Protein AF-A0A7S1WEM5-F1 (afdb_monomer_lite)

Sequence (149 aa):
EVRFDRKALPAPKCYGVLAQRLWMWPPHSGSYTFRDDVLRQCGLPDRGMCRKMFVWFKKGAGHNEFVNLGWVNRTLEEFARSVGLEFRMMELTEAEVGGMTACQQMGLFTDLALYVGVHGAAGVHHAWLPRGAAYVEIAPDGYVEIAPD

Secondary structure (DSSP, 8-state):
------S-PPPP-PEEEE-----S----HHHHHHHHHHHHHTT-----S-SEEEEEEETT-SSS--TTHHHHHHHHHHHHHHTTPEEEEEEE-HHHHHTS-HHHHHHHHTTEEEEEEETTS-SGGGGGSPTT-EEEEEEEGGG------

Organism: Alexandrium catenella (NCBI:txid2925)

Foldseek 3Di:
DDDDDPPDDPDPQAWDFDQDQPPPDDDDPVLVVVLVVLCVVLVHDQQFQAQAEEEEDAPPPVPQDDPCVVVVQVVVCVVSVVVRHDYYYDHHHPVRVVPDDSSRLLVRQRNHQEYEYEPVPPCVSVSSHGPNRGYTYIYRPVPPPDDDD

pLDDT: mean 71.27, std 18.9, range [24.62, 94.31]

Radius of gyration: 17.36 Å; chains: 1; bounding box: 36×39×63 Å

Structure (mmCIF, N/CA/C/O backbone):
data_AF-A0A7S1WEM5-F1
#
_entry.id   AF-A0A7S1WEM5-F1
#
loop_
_atom_site.group_PDB
_atom_site.id
_atom_site.type_symbol
_atom_site.label_atom_id
_atom_site.label_alt_id
_atom_site.label_comp_id
_atom_site.label_asym_id
_atom_site.label_entity_id
_atom_site.label_seq_id
_atom_site.pdbx_PDB_ins_code
_atom_site.Cartn_x
_atom_site.Cartn_y
_atom_site.Cartn_z
_atom_site.occupancy
_atom_site.B_iso_or_equiv
_atom_site.auth_seq_id
_atom_site.auth_comp_id
_atom_site.auth_asym_id
_atom_site.auth_atom_id
_atom_site.pdbx_PDB_model_num
ATOM 1 N N . GLU A 1 1 ? 5.705 -3.139 -43.710 1.00 32.53 1 GLU A N 1
ATOM 2 C CA . GLU A 1 1 ? 6.416 -4.173 -42.932 1.00 32.53 1 GLU A CA 1
ATOM 3 C C . GLU A 1 1 ? 7.455 -3.466 -42.068 1.00 32.53 1 GLU A C 1
ATOM 5 O O . GLU A 1 1 ? 8.405 -2.911 -42.603 1.00 32.53 1 GLU A O 1
ATOM 10 N N . VAL A 1 2 ? 7.203 -3.328 -40.764 1.00 24.62 2 VAL A N 1
ATOM 11 C CA . VAL A 1 2 ? 8.108 -2.604 -39.856 1.00 24.62 2 VAL A CA 1
ATOM 12 C C . VAL A 1 2 ? 9.026 -3.634 -39.204 1.00 24.62 2 VAL A C 1
ATOM 14 O O . VAL A 1 2 ? 8.580 -4.430 -38.381 1.00 24.62 2 VAL A O 1
ATOM 17 N N . ARG A 1 3 ? 10.299 -3.655 -39.614 1.00 26.41 3 ARG A N 1
ATOM 18 C CA . ARG A 1 3 ? 11.343 -4.476 -38.988 1.00 26.41 3 ARG A CA 1
ATOM 19 C C . ARG A 1 3 ? 11.903 -3.733 -37.781 1.00 26.41 3 ARG A C 1
ATOM 21 O O . ARG A 1 3 ? 12.540 -2.697 -37.938 1.00 26.41 3 ARG A O 1
ATOM 28 N N . PHE A 1 4 ? 11.677 -4.281 -36.593 1.00 30.28 4 PHE A N 1
ATOM 29 C CA . PHE A 1 4 ? 12.351 -3.840 -35.377 1.00 30.28 4 PHE A CA 1
ATOM 30 C C . PHE A 1 4 ? 13.748 -4.469 -35.312 1.00 30.28 4 PHE A C 1
ATOM 32 O O . PHE A 1 4 ? 13.896 -5.690 -35.399 1.00 30.28 4 PHE A O 1
ATOM 39 N N . ASP A 1 5 ? 14.764 -3.615 -35.189 1.00 32.47 5 ASP A N 1
ATOM 40 C CA . ASP A 1 5 ? 16.164 -3.987 -34.993 1.00 32.47 5 ASP A CA 1
ATOM 41 C C . ASP A 1 5 ? 16.323 -4.705 -33.638 1.00 32.47 5 ASP A C 1
ATOM 43 O O . ASP A 1 5 ? 16.057 -4.138 -32.576 1.00 32.47 5 ASP A O 1
ATOM 47 N N . ARG A 1 6 ? 16.715 -5.987 -33.674 1.00 35.53 6 ARG A N 1
ATOM 48 C CA . ARG A 1 6 ? 16.919 -6.866 -32.508 1.00 35.53 6 ARG A CA 1
ATOM 49 C C . ARG A 1 6 ? 18.236 -6.546 -31.787 1.00 35.53 6 ARG A C 1
ATOM 51 O O . ARG A 1 6 ? 19.041 -7.440 -31.523 1.00 35.53 6 ARG A O 1
ATOM 58 N N . LYS A 1 7 ? 18.461 -5.292 -31.394 1.00 38.66 7 LYS A N 1
ATOM 59 C CA . LYS A 1 7 ? 19.422 -5.008 -30.319 1.00 38.66 7 LYS A CA 1
ATOM 60 C C . LYS A 1 7 ? 18.792 -5.441 -29.002 1.00 38.66 7 LYS A C 1
ATOM 62 O O . LYS A 1 7 ? 18.038 -4.679 -28.416 1.00 38.66 7 LYS A O 1
ATOM 67 N N . ALA A 1 8 ? 19.053 -6.699 -28.636 1.00 44.88 8 ALA A N 1
ATOM 68 C CA . ALA A 1 8 ? 18.829 -7.351 -27.343 1.00 44.88 8 ALA A CA 1
ATOM 69 C C . ALA A 1 8 ? 18.022 -6.519 -26.331 1.00 44.88 8 ALA A C 1
ATOM 71 O O . ALA A 1 8 ? 18.562 -6.016 -25.347 1.00 44.88 8 ALA A O 1
ATOM 72 N N . LEU A 1 9 ? 16.714 -6.386 -26.565 1.00 42.41 9 LEU A N 1
ATOM 73 C CA . LEU A 1 9 ? 15.818 -6.033 -25.477 1.00 42.41 9 LEU A CA 1
ATOM 74 C C . LEU A 1 9 ? 15.876 -7.218 -24.505 1.00 42.41 9 LEU A C 1
ATOM 76 O O . LEU A 1 9 ? 15.735 -8.357 -24.967 1.00 42.41 9 LEU A O 1
ATOM 80 N N . PRO A 1 10 ? 16.143 -7.003 -23.203 1.00 46.22 10 PRO A N 1
ATOM 81 C CA . PRO A 1 10 ? 16.072 -8.087 -22.235 1.00 46.22 10 PRO A CA 1
ATOM 82 C C . PRO A 1 10 ? 14.710 -8.764 -22.392 1.00 46.22 10 PRO A C 1
ATOM 84 O O . PRO A 1 10 ? 13.696 -8.078 -22.551 1.00 46.22 10 PRO A O 1
ATOM 87 N N . ALA A 1 11 ? 14.705 -10.100 -22.434 1.00 47.94 11 ALA A N 1
ATOM 88 C CA . ALA A 1 11 ? 13.480 -10.874 -22.595 1.00 47.94 11 ALA A CA 1
ATOM 89 C C . ALA A 1 11 ? 12.410 -10.344 -21.623 1.00 47.94 11 ALA A C 1
ATOM 91 O O . ALA A 1 11 ? 12.755 -10.038 -20.474 1.00 47.94 11 ALA A O 1
ATOM 92 N N . PRO A 1 12 ? 11.146 -10.183 -22.061 1.00 48.19 12 PRO A N 1
ATOM 93 C CA . PRO A 1 12 ? 10.099 -9.675 -21.188 1.00 48.19 12 PRO A CA 1
ATOM 94 C C . PRO A 1 12 ? 10.046 -10.552 -19.936 1.00 48.19 12 PRO A C 1
ATOM 96 O O . PRO A 1 12 ? 9.838 -11.760 -20.028 1.00 48.19 12 PRO A O 1
ATOM 99 N N . LYS A 1 13 ? 10.294 -9.952 -18.767 1.00 49.03 13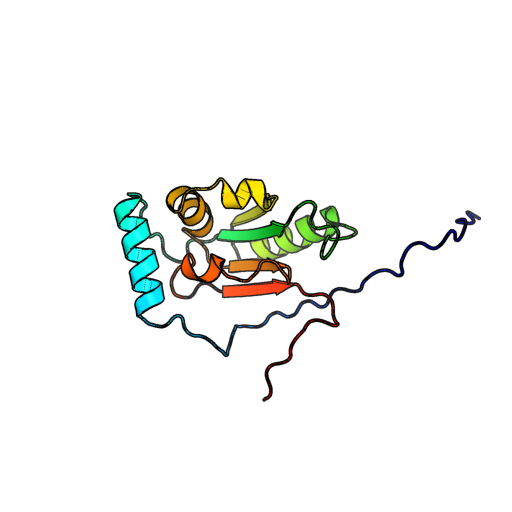 LYS A N 1
ATOM 100 C CA . LYS A 1 13 ? 10.094 -10.638 -17.492 1.00 49.03 13 LYS A CA 1
ATOM 101 C C . LYS A 1 13 ? 8.591 -10.834 -17.327 1.00 49.03 13 LYS A C 1
ATOM 103 O O . LYS A 1 13 ? 7.863 -9.859 -17.147 1.00 49.03 13 LYS A O 1
ATOM 108 N N . CYS A 1 14 ? 8.134 -12.074 -17.450 1.00 46.81 14 CYS A N 1
ATOM 109 C CA . CYS A 1 14 ? 6.780 -12.441 -17.067 1.00 46.81 14 CYS A CA 1
ATOM 110 C C . CYS A 1 14 ? 6.662 -12.321 -15.543 1.00 46.81 14 CYS A C 1
ATOM 112 O O . CYS A 1 14 ? 7.549 -12.752 -14.800 1.00 46.81 14 CYS A O 1
ATOM 114 N N . TYR A 1 15 ? 5.597 -11.663 -15.098 1.00 49.31 15 TYR A N 1
ATOM 115 C CA . TYR A 1 15 ? 5.258 -11.553 -13.688 1.00 49.31 15 TYR A CA 1
ATOM 116 C C . TYR A 1 15 ? 4.102 -12.501 -13.403 1.00 49.31 15 TYR A C 1
ATOM 118 O O . TYR A 1 15 ? 3.075 -12.439 -14.083 1.00 49.31 15 TYR A O 1
ATOM 126 N N . GLY A 1 16 ? 4.277 -13.341 -12.391 1.00 50.16 16 GLY A N 1
ATOM 127 C CA . GLY A 1 16 ? 3.204 -14.133 -11.823 1.00 50.16 16 GLY A CA 1
ATOM 128 C C . GLY A 1 16 ? 2.419 -13.271 -10.853 1.00 50.16 16 GLY A C 1
ATOM 129 O O . GLY A 1 16 ? 2.984 -12.526 -10.053 1.00 50.16 16 GLY A O 1
ATOM 130 N N . VAL A 1 17 ? 1.095 -13.348 -10.898 1.00 46.97 17 VAL A N 1
ATOM 131 C CA . VAL A 1 17 ? 0.291 -12.780 -9.815 1.00 46.97 17 VAL A CA 1
ATOM 132 C C . VAL A 1 17 ? 0.031 -13.897 -8.829 1.00 46.97 17 VAL A C 1
ATOM 134 O O . VAL A 1 17 ? -0.806 -14.767 -9.063 1.00 46.97 17 VAL A O 1
ATOM 137 N N . LEU A 1 18 ? 0.756 -13.867 -7.721 1.00 45.50 18 LEU A N 1
ATOM 138 C CA . LEU A 1 18 ? 0.497 -14.750 -6.608 1.00 45.50 18 LEU A CA 1
ATOM 139 C C . LEU A 1 18 ? -0.380 -14.016 -5.597 1.00 45.50 18 LEU A C 1
ATOM 141 O O . LEU A 1 18 ? 0.088 -13.286 -4.730 1.00 45.50 18 LEU A O 1
ATOM 145 N N . ALA A 1 19 ? -1.686 -14.243 -5.680 1.00 46.19 19 ALA A N 1
ATOM 146 C CA . ALA A 1 19 ? -2.586 -13.867 -4.600 1.00 46.19 19 ALA A CA 1
ATOM 147 C C . ALA A 1 19 ? -2.421 -14.856 -3.438 1.00 46.19 19 ALA A C 1
ATOM 149 O O . ALA A 1 19 ? -3.259 -15.726 -3.209 1.00 46.19 19 ALA A O 1
ATOM 150 N N . GLN A 1 20 ? -1.319 -14.747 -2.702 1.00 42.66 20 GLN A N 1
ATOM 151 C CA . GLN A 1 20 ? -1.198 -15.421 -1.422 1.00 42.66 20 GLN A CA 1
ATOM 152 C C . GLN A 1 20 ? -2.016 -14.634 -0.403 1.00 42.66 20 GLN A C 1
ATOM 154 O O . GLN A 1 20 ? -1.645 -13.541 0.012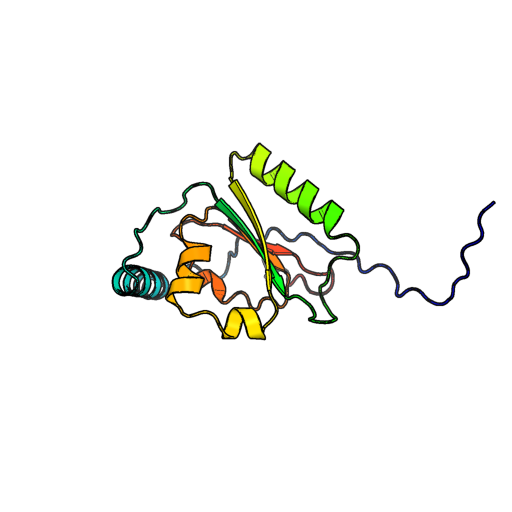 1.00 42.66 20 GLN A O 1
ATOM 159 N N . ARG A 1 21 ? -3.110 -15.230 0.082 1.00 41.12 21 ARG A N 1
ATOM 160 C CA . ARG A 1 21 ? -3.456 -15.010 1.486 1.00 41.12 21 ARG A CA 1
ATOM 161 C C . ARG A 1 21 ? -2.218 -15.499 2.234 1.00 41.12 21 ARG A C 1
ATOM 163 O O . ARG A 1 21 ? -1.865 -16.660 2.068 1.00 41.12 21 ARG A O 1
ATOM 170 N N . LEU A 1 22 ? -1.502 -14.652 2.964 1.00 42.16 22 LEU A N 1
ATOM 171 C CA . LEU A 1 22 ? -0.402 -15.154 3.788 1.00 42.16 22 LEU A CA 1
ATOM 172 C C . LEU A 1 22 ? -0.985 -16.129 4.815 1.00 42.16 22 LEU A C 1
ATOM 174 O O . LEU A 1 22 ? -1.634 -15.726 5.777 1.00 42.16 22 LEU A O 1
ATOM 178 N 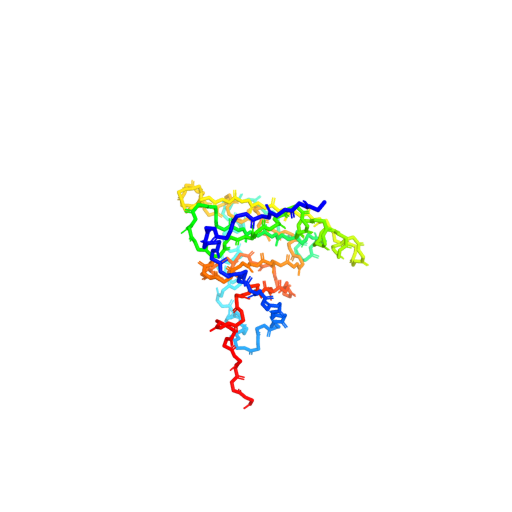N . TRP A 1 23 ? -0.825 -17.426 4.550 1.00 35.34 23 TRP A N 1
ATOM 179 C CA . TRP A 1 23 ? -1.223 -18.509 5.451 1.00 35.34 23 TRP A CA 1
ATOM 180 C C . TRP A 1 23 ? -0.188 -18.711 6.564 1.00 35.34 23 TRP A C 1
ATOM 182 O O . TRP A 1 23 ? -0.532 -19.188 7.640 1.00 35.34 23 TRP A O 1
ATOM 192 N N . MET A 1 24 ? 1.050 -18.253 6.360 1.00 38.69 24 MET A N 1
ATOM 193 C CA . MET A 1 24 ? 2.097 -18.221 7.378 1.00 38.69 24 MET A CA 1
ATOM 194 C C . MET A 1 24 ? 2.286 -16.805 7.906 1.00 38.69 24 MET A C 1
ATOM 196 O O . MET A 1 24 ? 3.271 -16.167 7.580 1.00 38.69 24 MET A O 1
ATOM 200 N N . TRP A 1 25 ? 1.309 -16.287 8.640 1.00 41.66 25 TRP A N 1
ATOM 201 C CA . TRP A 1 25 ? 1.508 -15.352 9.756 1.00 41.66 25 TRP A CA 1
ATOM 202 C C . TRP A 1 25 ? 0.171 -14.674 10.051 1.00 41.66 25 TRP A C 1
ATOM 204 O O . TRP A 1 25 ? -0.201 -13.717 9.369 1.00 41.66 25 TRP A O 1
ATOM 214 N N . PRO A 1 26 ? -0.561 -15.069 11.105 1.00 44.56 26 PRO A N 1
ATOM 215 C CA . PRO A 1 26 ? -1.295 -14.044 11.813 1.00 44.56 26 PRO A CA 1
ATOM 216 C C . PRO A 1 26 ? -0.238 -13.102 12.415 1.00 44.56 26 PRO A C 1
ATOM 218 O O . PRO A 1 26 ? 0.697 -13.601 13.046 1.00 44.56 26 PRO A O 1
ATOM 221 N N . PRO A 1 27 ? -0.337 -11.769 12.281 1.00 52.50 27 PRO A N 1
ATOM 222 C CA . PRO A 1 27 ? 0.309 -10.891 13.250 1.00 52.50 27 PRO A CA 1
ATOM 223 C C . PRO A 1 27 ? 0.056 -11.467 14.645 1.00 52.50 27 PRO A C 1
ATOM 225 O O . PRO A 1 27 ? -1.097 -11.696 15.032 1.00 52.50 27 PRO A O 1
ATOM 228 N N . HIS A 1 28 ? 1.126 -11.765 15.387 1.00 56.91 28 HIS A N 1
ATOM 229 C CA . HIS A 1 28 ? 0.979 -12.069 16.803 1.00 56.91 28 HIS A CA 1
ATOM 230 C C . HIS A 1 28 ? 0.184 -10.922 17.437 1.00 56.91 28 HIS A C 1
ATOM 232 O O . HIS A 1 28 ? 0.228 -9.790 16.950 1.00 56.91 28 HIS A O 1
ATOM 238 N N . SER A 1 29 ? -0.559 -11.184 18.512 1.00 59.59 29 SER A N 1
ATOM 239 C CA . SER A 1 29 ? -1.352 -10.149 19.194 1.00 59.59 29 SER A CA 1
ATOM 240 C C . SER A 1 29 ? -0.569 -8.841 19.411 1.00 59.59 29 SER A C 1
ATOM 242 O O . SER A 1 29 ? -1.136 -7.765 19.237 1.00 59.59 29 SER A O 1
ATOM 244 N N . GLY A 1 30 ? 0.743 -8.939 19.664 1.00 64.06 30 GLY A N 1
ATOM 245 C CA . GLY A 1 30 ? 1.658 -7.803 19.804 1.00 64.06 30 GLY A CA 1
ATOM 246 C C . GLY A 1 30 ? 1.820 -6.899 18.571 1.00 64.06 30 GLY A C 1
ATOM 247 O O . GLY A 1 30 ? 2.055 -5.707 18.739 1.00 64.06 30 GLY A O 1
ATOM 248 N N . SER A 1 31 ? 1.648 -7.392 17.341 1.00 66.81 31 SER A N 1
ATOM 249 C CA . SER A 1 31 ? 1.719 -6.547 16.135 1.00 66.81 31 SER A CA 1
ATOM 250 C C . SER A 1 31 ? 0.522 -5.597 16.034 1.00 66.81 31 SER A C 1
ATOM 252 O O . SER A 1 31 ? 0.672 -4.459 15.597 1.00 66.81 31 SER A O 1
ATOM 254 N N . TYR A 1 32 ? -0.658 -6.030 16.489 1.00 73.88 32 TYR A N 1
ATOM 255 C CA . TYR A 1 32 ? -1.818 -5.140 16.580 1.00 73.88 32 TYR A CA 1
ATOM 256 C C . TYR A 1 32 ? -1.670 -4.138 17.724 1.00 73.88 32 TYR A C 1
ATOM 258 O O . TYR A 1 32 ? -2.012 -2.977 17.546 1.00 73.88 32 TYR A O 1
ATOM 266 N N . THR A 1 33 ? -1.071 -4.545 18.848 1.00 81.88 33 THR A N 1
ATOM 267 C CA . THR A 1 33 ? -0.729 -3.613 19.934 1.00 81.88 33 THR A CA 1
ATOM 268 C C . THR A 1 33 ? 0.194 -2.496 19.445 1.00 81.88 33 THR A C 1
ATOM 270 O O . THR A 1 33 ? -0.068 -1.331 19.722 1.00 81.88 33 THR A O 1
ATOM 273 N N . PHE A 1 34 ? 1.217 -2.827 18.649 1.00 84.06 34 PHE A N 1
ATOM 274 C CA . PHE A 1 34 ? 2.093 -1.827 18.035 1.00 84.06 34 PHE A CA 1
ATOM 275 C C . PHE A 1 34 ? 1.320 -0.833 17.157 1.00 84.06 34 PHE A C 1
ATOM 277 O O . PHE A 1 34 ? 1.495 0.378 17.295 1.00 84.06 34 PHE A O 1
ATOM 284 N N . ARG A 1 35 ? 0.436 -1.327 16.280 1.00 86.00 35 ARG A N 1
ATOM 285 C CA . ARG A 1 35 ? -0.404 -0.469 15.434 1.00 86.00 35 ARG A CA 1
ATOM 286 C C . ARG A 1 35 ? -1.266 0.477 16.269 1.00 86.00 35 ARG A C 1
ATOM 288 O O . ARG A 1 35 ? -1.291 1.675 15.991 1.00 86.00 35 ARG A O 1
ATOM 295 N N . ASP A 1 36 ? -1.956 -0.056 17.272 1.00 87.75 36 ASP A N 1
ATOM 296 C CA . ASP A 1 36 ? -2.873 0.705 18.122 1.00 87.75 36 ASP A CA 1
ATOM 297 C C . ASP A 1 36 ? -2.125 1.794 18.907 1.00 87.75 36 ASP A C 1
ATOM 299 O O . ASP A 1 36 ? -2.590 2.934 19.007 1.00 87.75 36 ASP A O 1
ATOM 303 N N . ASP A 1 37 ? -0.921 1.481 19.393 1.00 89.94 37 ASP A N 1
ATOM 304 C CA . ASP A 1 37 ? -0.051 2.453 20.050 1.00 89.94 37 ASP A CA 1
ATOM 305 C C . ASP A 1 37 ? 0.384 3.576 19.110 1.00 89.94 37 ASP A C 1
ATOM 307 O O . ASP A 1 37 ? 0.342 4.745 19.501 1.00 89.94 37 ASP A O 1
ATOM 311 N N . VAL A 1 38 ? 0.759 3.255 17.870 1.00 89.38 38 VAL A N 1
ATOM 312 C CA . VAL A 1 38 ? 1.150 4.273 16.888 1.00 89.38 38 VAL A CA 1
ATOM 313 C C . VAL A 1 38 ? -0.049 5.131 16.485 1.00 89.38 38 VAL A C 1
ATOM 315 O O . VAL A 1 38 ? 0.078 6.352 16.465 1.00 89.38 38 VAL A O 1
ATOM 318 N N . LEU A 1 39 ? -1.232 4.553 16.246 1.00 90.75 39 LEU A N 1
ATOM 319 C CA . LEU A 1 39 ? -2.451 5.331 15.979 1.00 90.75 39 LEU A CA 1
ATOM 320 C C . LEU A 1 39 ? -2.738 6.336 17.097 1.00 90.75 39 LEU A C 1
ATOM 322 O O . LEU A 1 39 ? -2.962 7.518 16.825 1.00 90.75 39 LEU A O 1
ATOM 326 N N . ARG A 1 40 ? -2.663 5.881 18.352 1.00 92.62 40 ARG A N 1
ATOM 327 C CA . ARG A 1 40 ? -2.864 6.721 19.536 1.00 92.62 40 ARG A CA 1
ATOM 328 C C . ARG A 1 40 ? -1.825 7.835 19.629 1.00 92.62 40 ARG A C 1
ATOM 330 O O . ARG A 1 40 ? -2.198 8.983 19.852 1.00 92.62 40 ARG A O 1
ATOM 337 N N . GLN A 1 41 ? -0.543 7.519 19.446 1.00 94.31 41 GLN A N 1
ATOM 338 C CA . GLN A 1 41 ? 0.540 8.512 19.479 1.00 94.31 41 GLN A CA 1
ATOM 339 C C . GLN A 1 41 ? 0.416 9.545 18.353 1.00 94.31 41 GLN A C 1
ATOM 341 O O . GLN A 1 41 ? 0.719 10.717 18.558 1.00 94.31 41 GLN A O 1
ATOM 346 N N . CYS A 1 42 ? -0.063 9.126 17.184 1.00 93.00 42 CYS A N 1
ATOM 347 C CA . CYS A 1 42 ? -0.240 9.987 16.021 1.00 93.00 42 CYS A CA 1
ATOM 348 C C . CYS A 1 42 ? -1.576 10.748 16.007 1.00 93.00 42 CYS A C 1
ATOM 350 O O . CYS A 1 42 ? -1.803 11.540 15.094 1.00 93.00 42 CYS A O 1
ATOM 352 N N . GLY A 1 43 ? -2.476 10.504 16.970 1.00 93.75 43 GLY A N 1
ATOM 353 C CA . GLY A 1 43 ? -3.818 11.096 16.987 1.00 93.75 43 GLY A CA 1
ATOM 354 C C . GLY A 1 43 ? -4.682 10.689 15.787 1.00 93.75 43 GLY A C 1
ATOM 355 O O . GLY A 1 43 ? -5.567 11.440 15.377 1.00 93.75 43 GLY A O 1
ATOM 356 N N . LEU A 1 44 ? -4.407 9.525 15.192 1.00 90.06 44 LEU A N 1
ATOM 357 C CA . LEU A 1 44 ? -5.118 9.018 14.023 1.00 90.06 44 LEU A CA 1
ATOM 358 C C . LEU A 1 44 ? -6.267 8.099 14.465 1.00 90.06 44 LEU A C 1
ATOM 360 O O . LEU A 1 44 ? -6.059 7.233 15.317 1.00 90.06 44 LEU A O 1
ATOM 364 N N . PRO A 1 45 ? -7.476 8.241 13.895 1.00 87.69 45 PRO A N 1
ATOM 365 C CA . PRO A 1 45 ? -8.580 7.348 14.218 1.00 87.69 45 PRO A CA 1
ATOM 366 C C . PRO A 1 45 ? -8.336 5.956 13.629 1.00 87.69 45 PRO A C 1
ATOM 368 O O . PRO A 1 45 ? -7.902 5.835 12.480 1.00 87.69 45 PRO A O 1
ATOM 371 N N . ASP A 1 46 ? -8.695 4.908 14.371 1.00 86.12 46 ASP A N 1
ATOM 372 C CA . ASP A 1 46 ? -8.827 3.586 13.767 1.00 86.12 46 ASP A CA 1
ATOM 373 C C . ASP A 1 46 ? -10.138 3.512 12.985 1.00 86.12 46 ASP A C 1
ATOM 375 O O . ASP A 1 46 ? -11.230 3.540 13.554 1.00 86.12 46 ASP A O 1
ATOM 379 N N . ARG A 1 47 ? -10.028 3.442 11.660 1.00 83.94 47 ARG A N 1
ATOM 380 C CA . ARG A 1 47 ? -11.177 3.313 10.759 1.00 83.94 47 ARG A CA 1
ATOM 381 C C . ARG A 1 47 ? -11.462 1.858 10.387 1.00 83.94 47 ARG A C 1
ATOM 383 O O . ARG A 1 47 ? -12.426 1.600 9.672 1.00 83.94 47 ARG A O 1
ATOM 390 N N . GLY A 1 48 ? -10.654 0.903 10.854 1.00 82.62 48 GLY A N 1
ATOM 391 C CA . GLY A 1 48 ? -10.730 -0.488 10.417 1.00 82.62 48 GLY A CA 1
ATOM 392 C C . GLY A 1 48 ? -10.495 -0.639 8.908 1.00 82.62 48 GLY A C 1
ATOM 393 O O . GLY A 1 48 ? -9.864 0.202 8.272 1.00 82.62 48 GLY A O 1
ATOM 394 N N . MET A 1 49 ? -11.025 -1.712 8.315 1.00 83.38 49 MET A N 1
ATOM 395 C CA . MET A 1 49 ? -10.978 -1.937 6.864 1.00 83.38 49 MET A CA 1
ATOM 396 C C . MET A 1 49 ? -11.985 -1.042 6.128 1.00 83.38 49 MET A C 1
ATOM 398 O O . MET A 1 49 ? -13.064 -1.481 5.725 1.00 83.38 49 MET A O 1
ATOM 402 N N . CYS 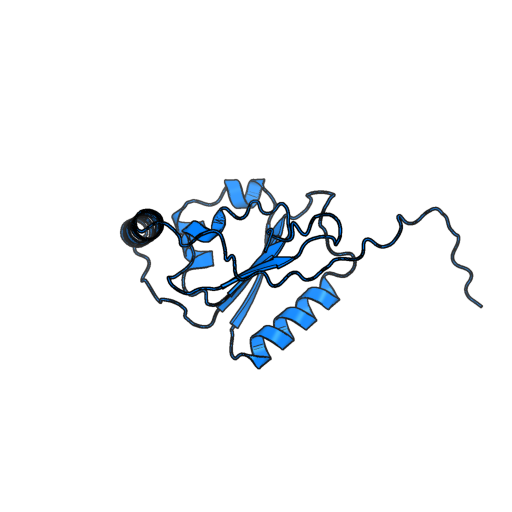A 1 50 ? -11.657 0.232 5.959 1.00 68.19 50 CYS A N 1
ATOM 403 C CA . CYS A 1 50 ? -12.531 1.203 5.311 1.00 68.19 50 CYS A CA 1
ATOM 404 C C . CYS A 1 50 ? -12.159 1.414 3.836 1.00 68.19 50 CYS A C 1
ATOM 406 O O . CYS A 1 50 ? -11.591 2.421 3.437 1.00 68.19 50 CYS A O 1
ATOM 408 N N . ARG A 1 51 ? -12.593 0.469 2.995 1.00 81.12 51 ARG A N 1
ATOM 409 C CA . ARG A 1 51 ? -12.749 0.620 1.536 1.00 81.12 51 ARG A CA 1
ATOM 410 C C . ARG A 1 51 ? -11.493 0.910 0.716 1.00 81.12 51 ARG A C 1
ATOM 412 O O . ARG A 1 51 ? -11.637 1.036 -0.487 1.00 81.12 51 ARG A O 1
ATOM 419 N N . LYS A 1 52 ? -10.285 1.009 1.264 1.00 91.62 52 LYS A N 1
ATOM 420 C CA . LYS A 1 52 ? -9.122 1.385 0.449 1.00 91.62 52 LYS A CA 1
ATOM 421 C C . LYS A 1 52 ? -8.329 0.171 -0.036 1.00 91.62 52 LYS A C 1
ATOM 423 O O . LYS A 1 52 ? -7.986 -0.716 0.748 1.00 91.62 52 LYS A O 1
ATOM 428 N N . MET A 1 53 ? -8.020 0.161 -1.329 1.00 91.00 53 MET A N 1
ATOM 429 C CA . MET A 1 53 ? -6.960 -0.633 -1.935 1.00 91.00 53 MET A CA 1
ATOM 430 C C . MET A 1 53 ? -5.748 0.273 -2.140 1.00 91.00 53 MET A C 1
ATOM 432 O O . MET A 1 53 ? -5.823 1.249 -2.888 1.00 91.00 53 MET A O 1
ATOM 436 N N . PHE A 1 54 ? -4.636 -0.048 -1.487 1.00 88.62 54 PHE A N 1
ATOM 437 C CA . PHE A 1 54 ? -3.383 0.674 -1.662 1.00 88.62 54 PHE A CA 1
ATOM 438 C C . PHE A 1 54 ? -2.345 -0.202 -2.324 1.00 88.62 54 PHE A C 1
ATOM 440 O O . PHE A 1 54 ? -2.154 -1.357 -1.952 1.00 88.62 54 PHE A O 1
ATOM 447 N N . VAL A 1 55 ? -1.669 0.379 -3.298 1.00 84.94 55 VAL A N 1
ATOM 448 C CA . VAL A 1 55 ? -0.641 -0.279 -4.075 1.00 84.94 55 VAL A CA 1
ATOM 449 C C . VAL A 1 55 ? 0.634 0.531 -3.955 1.00 84.94 55 VAL A C 1
ATOM 451 O O . VAL A 1 55 ? 0.636 1.731 -4.238 1.00 84.94 55 VAL A O 1
ATOM 454 N N . TRP A 1 56 ? 1.711 -0.125 -3.533 1.00 82.12 56 TRP A N 1
ATOM 455 C CA . TRP A 1 56 ? 3.015 0.511 -3.411 1.00 82.12 56 TRP A CA 1
ATOM 456 C C . TRP A 1 56 ? 4.062 -0.179 -4.278 1.00 82.12 56 TRP A C 1
ATOM 458 O O . TRP A 1 56 ? 4.201 -1.403 -4.251 1.00 82.12 56 TRP A O 1
ATOM 468 N N . PHE A 1 57 ? 4.840 0.641 -4.984 1.00 76.94 57 PHE A N 1
ATOM 469 C CA . PHE A 1 57 ? 5.994 0.209 -5.759 1.00 76.94 57 PHE A CA 1
ATOM 470 C C . PHE A 1 57 ? 7.242 0.977 -5.348 1.00 76.94 57 PHE A C 1
ATOM 472 O O . PHE A 1 57 ? 7.215 2.204 -5.190 1.00 76.94 57 PHE A O 1
ATOM 479 N N . LYS A 1 58 ? 8.355 0.250 -5.235 1.00 71.81 58 LYS A N 1
ATOM 480 C CA . LYS A 1 58 ? 9.672 0.845 -5.033 1.00 71.81 58 LYS A CA 1
ATOM 481 C C . LYS A 1 58 ? 10.150 1.462 -6.349 1.00 71.81 58 LYS A C 1
ATOM 483 O O . LYS A 1 58 ? 10.515 0.753 -7.285 1.00 71.81 58 LYS A O 1
ATOM 488 N N . LYS A 1 59 ? 10.151 2.790 -6.419 1.00 72.50 59 LYS A N 1
ATOM 489 C CA . LYS A 1 59 ? 10.609 3.551 -7.585 1.00 72.50 59 LYS A CA 1
ATOM 490 C C . LYS A 1 59 ? 12.132 3.512 -7.694 1.00 72.50 59 LYS A C 1
ATOM 492 O O . LYS A 1 59 ? 12.825 3.726 -6.700 1.00 72.50 59 LYS A O 1
ATOM 497 N N . GLY A 1 60 ? 12.648 3.307 -8.907 1.00 65.88 60 GLY A N 1
ATOM 498 C CA . GLY A 1 60 ? 14.081 3.405 -9.196 1.00 65.88 60 GLY A CA 1
ATOM 499 C C . GLY A 1 60 ? 14.916 2.291 -8.569 1.00 65.88 60 GLY A C 1
ATOM 500 O O . GLY A 1 60 ? 16.112 2.469 -8.353 1.00 65.88 60 GLY A O 1
ATOM 501 N N . ALA A 1 61 ? 14.302 1.148 -8.255 1.00 63.69 61 ALA A N 1
ATOM 502 C CA . ALA A 1 61 ? 15.021 -0.015 -7.751 1.00 63.69 61 ALA A CA 1
ATOM 503 C C . ALA A 1 61 ? 15.908 -0.656 -8.835 1.00 63.69 61 ALA A C 1
ATOM 505 O O . ALA A 1 61 ? 16.833 -1.396 -8.507 1.00 63.69 61 ALA A O 1
ATOM 506 N N . GLY A 1 62 ? 15.632 -0.417 -10.126 1.00 60.75 62 GLY A N 1
ATOM 507 C CA . GLY A 1 62 ? 16.335 -1.071 -11.240 1.00 60.75 62 GLY A CA 1
ATOM 508 C C . GLY A 1 62 ? 16.025 -2.571 -11.376 1.00 60.75 62 GLY A C 1
ATOM 509 O O . GLY A 1 62 ? 16.541 -3.246 -12.264 1.00 60.75 62 GLY A O 1
ATOM 510 N N . HIS A 1 63 ? 15.169 -3.099 -10.503 1.00 60.16 63 HIS A N 1
ATOM 511 C CA . HIS A 1 63 ? 14.599 -4.440 -10.513 1.00 60.16 63 HIS A CA 1
ATOM 512 C C . HIS A 1 63 ? 13.149 -4.351 -10.016 1.00 60.16 63 HIS A C 1
ATOM 514 O O . HIS A 1 63 ? 12.806 -3.436 -9.276 1.00 60.16 63 HIS A O 1
ATOM 520 N N . ASN A 1 64 ? 12.298 -5.289 -10.440 1.00 62.34 64 ASN A N 1
ATOM 521 C CA . ASN A 1 64 ? 10.880 -5.369 -10.055 1.00 62.34 64 ASN A CA 1
ATOM 522 C C . ASN A 1 64 ? 10.029 -4.147 -10.465 1.00 62.34 64 ASN A C 1
ATOM 524 O O . ASN A 1 64 ? 9.019 -3.836 -9.842 1.00 62.34 64 ASN A O 1
ATOM 528 N N . GLU A 1 65 ? 10.422 -3.473 -11.548 1.00 67.00 65 GLU A N 1
ATOM 529 C CA . GLU A 1 65 ? 9.630 -2.427 -12.197 1.00 67.00 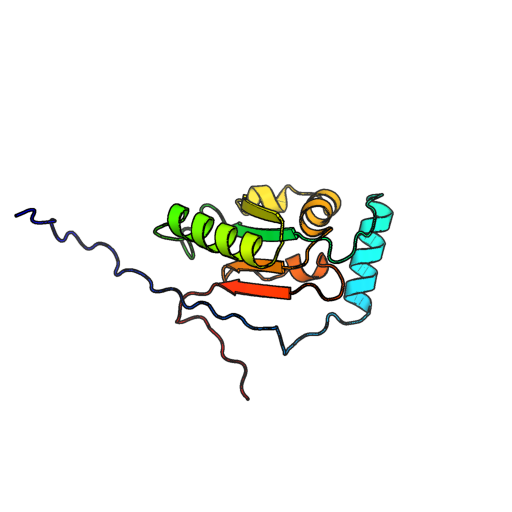65 GLU A CA 1
ATOM 530 C C . GLU A 1 65 ? 8.703 -3.038 -13.257 1.00 67.00 65 GLU A C 1
ATOM 532 O O . GLU A 1 65 ? 9.066 -3.984 -13.971 1.00 67.00 65 GLU A O 1
ATOM 537 N N . PHE A 1 66 ? 7.496 -2.490 -13.397 1.00 71.00 66 PHE A N 1
ATOM 538 C CA . PHE A 1 66 ? 6.589 -2.925 -14.452 1.00 71.00 66 PHE A CA 1
ATOM 539 C C . PHE A 1 66 ? 6.948 -2.305 -15.792 1.00 71.00 66 PHE A C 1
ATOM 541 O O . PHE A 1 66 ? 7.006 -1.087 -15.938 1.00 71.00 66 PHE A O 1
ATOM 548 N N . VAL A 1 67 ? 7.055 -3.159 -16.811 1.00 69.12 67 VAL A N 1
ATOM 549 C CA . VAL A 1 67 ? 7.270 -2.740 -18.205 1.00 69.12 67 VAL A CA 1
ATOM 550 C C . VAL A 1 67 ? 6.138 -1.830 -18.697 1.00 69.12 67 VAL A C 1
ATOM 552 O O . VAL A 1 67 ? 6.368 -0.924 -19.492 1.00 69.12 67 VAL A O 1
ATOM 555 N N . ASN A 1 68 ? 4.908 -2.055 -18.221 1.00 76.62 68 ASN A N 1
ATOM 556 C CA . ASN A 1 68 ? 3.740 -1.254 -18.577 1.00 76.62 68 ASN A CA 1
ATOM 557 C C . ASN A 1 68 ? 2.926 -0.877 -17.334 1.00 76.62 68 ASN A C 1
ATOM 559 O O . ASN A 1 68 ? 1.846 -1.417 -17.083 1.00 76.62 68 ASN A O 1
ATOM 563 N N . LEU A 1 69 ? 3.449 0.077 -16.563 1.00 78.06 69 LEU A N 1
ATOM 564 C CA . LEU A 1 69 ? 2.780 0.590 -15.369 1.00 78.06 69 LEU A CA 1
ATOM 565 C C . LEU A 1 69 ? 1.378 1.148 -15.669 1.00 78.06 69 LEU A C 1
ATOM 567 O O . LEU A 1 69 ? 0.461 0.966 -14.876 1.00 78.06 69 LEU A O 1
ATOM 571 N N . GLY A 1 70 ? 1.179 1.770 -16.836 1.00 82.38 70 GLY A N 1
ATOM 572 C CA . GLY A 1 70 ? -0.127 2.301 -17.231 1.00 82.38 70 GLY A CA 1
ATOM 573 C C . GLY A 1 70 ? -1.199 1.217 -17.379 1.00 82.38 70 GLY A C 1
ATOM 574 O O . GLY A 1 70 ? -2.346 1.438 -16.998 1.00 82.38 70 GLY A O 1
ATOM 575 N N . TRP A 1 71 ? -0.841 0.044 -17.912 1.00 83.25 71 TRP A N 1
ATOM 576 C CA . TRP A 1 71 ? -1.742 -1.111 -17.952 1.00 83.25 71 TRP A CA 1
ATOM 577 C C . TRP A 1 71 ? -2.021 -1.648 -16.547 1.00 83.25 71 TRP A C 1
ATOM 579 O O . TRP A 1 71 ? -3.186 -1.816 -16.204 1.00 83.25 71 TRP A O 1
ATOM 589 N N . VAL A 1 72 ? -0.986 -1.829 -15.717 1.00 81.88 72 VAL A N 1
ATOM 590 C CA . VAL A 1 72 ? -1.153 -2.316 -14.335 1.00 81.88 72 VAL A CA 1
ATOM 591 C C . VAL A 1 72 ? -2.074 -1.400 -13.532 1.00 81.88 72 VAL A C 1
ATOM 593 O O . VAL A 1 72 ? -3.018 -1.878 -12.911 1.00 81.88 72 VAL A O 1
ATOM 596 N N . ASN A 1 73 ? -1.846 -0.086 -13.593 1.00 86.12 73 ASN A N 1
ATOM 597 C CA . ASN A 1 73 ? -2.664 0.903 -12.900 1.00 86.12 73 ASN A CA 1
ATOM 598 C C . ASN A 1 73 ? -4.143 0.788 -13.290 1.00 86.12 73 ASN A C 1
ATOM 600 O O . ASN A 1 73 ? -4.994 0.717 -12.412 1.00 86.12 73 ASN A O 1
ATOM 604 N N . ARG A 1 74 ? -4.449 0.708 -14.594 1.00 88.88 74 ARG A N 1
ATOM 605 C CA . ARG A 1 74 ? -5.835 0.553 -15.068 1.00 88.88 74 ARG A CA 1
ATOM 606 C C . ARG A 1 74 ? -6.464 -0.753 -14.592 1.00 88.88 74 ARG A C 1
ATOM 608 O O . ARG A 1 74 ? -7.572 -0.723 -14.074 1.00 88.88 74 ARG A O 1
ATOM 615 N N . THR A 1 75 ? -5.753 -1.873 -14.712 1.00 88.75 75 THR A N 1
ATOM 616 C CA . THR A 1 75 ? -6.258 -3.188 -14.292 1.00 88.75 75 THR A CA 1
ATOM 617 C C . THR A 1 75 ? -6.557 -3.227 -12.791 1.00 88.75 75 THR A C 1
ATOM 619 O O . THR A 1 75 ? -7.603 -3.728 -12.380 1.00 88.75 75 THR A O 1
ATOM 622 N N . LEU A 1 76 ? -5.666 -2.683 -11.955 1.00 88.19 76 LEU A N 1
ATOM 623 C CA . LEU A 1 76 ? -5.866 -2.652 -10.504 1.00 88.19 76 LEU A CA 1
ATOM 624 C C . LEU A 1 76 ? -6.962 -1.662 -10.094 1.00 88.19 76 LEU A C 1
ATOM 626 O O . LEU A 1 76 ? -7.725 -1.957 -9.178 1.00 88.19 76 LEU A O 1
ATOM 630 N N . GLU A 1 77 ? -7.085 -0.526 -10.782 1.00 93.06 77 GLU A N 1
ATOM 631 C CA . GLU A 1 77 ? -8.175 0.424 -10.557 1.00 93.06 77 GLU A CA 1
ATOM 632 C C . GLU A 1 77 ? -9.541 -0.177 -10.930 1.00 93.06 77 GLU A C 1
ATOM 634 O O . GLU A 1 77 ? -10.504 -0.052 -10.170 1.00 93.06 77 GLU A O 1
ATOM 639 N N . GLU A 1 78 ? -9.634 -0.864 -12.072 1.00 92.31 78 GLU A N 1
ATOM 640 C CA . GLU A 1 78 ? -10.841 -1.581 -12.500 1.00 92.31 78 GLU A CA 1
ATOM 641 C C . GLU A 1 78 ? -11.224 -2.673 -11.500 1.00 92.31 78 GLU A C 1
ATOM 643 O O . GLU A 1 78 ? -12.389 -2.769 -11.100 1.00 92.31 78 GLU A O 1
ATOM 648 N N . PHE A 1 79 ? -10.241 -3.447 -11.033 1.00 90.31 79 PHE A N 1
ATOM 649 C CA . PHE A 1 79 ? -10.448 -4.436 -9.985 1.00 90.31 79 PHE A CA 1
ATOM 650 C C . PHE A 1 79 ? -10.957 -3.788 -8.692 1.00 90.31 79 PHE A C 1
ATOM 652 O O . PHE A 1 79 ? -12.009 -4.194 -8.198 1.00 90.31 79 PHE A O 1
ATOM 659 N N . ALA A 1 80 ? -10.280 -2.755 -8.175 1.00 91.94 80 ALA A N 1
ATOM 660 C CA . ALA A 1 80 ? -10.692 -2.044 -6.965 1.00 91.94 80 ALA A CA 1
ATOM 661 C C . ALA A 1 80 ? -12.143 -1.560 -7.072 1.00 91.94 80 ALA A C 1
ATOM 663 O O . ALA A 1 80 ? -12.954 -1.798 -6.177 1.00 91.94 80 ALA A O 1
ATOM 664 N N . ARG A 1 81 ? -12.503 -0.966 -8.215 1.00 93.44 81 ARG A N 1
ATOM 665 C CA . ARG A 1 81 ? -13.866 -0.508 -8.494 1.00 93.44 81 ARG A CA 1
ATOM 666 C C . ARG A 1 81 ? -14.873 -1.658 -8.485 1.00 93.44 81 ARG A C 1
ATOM 668 O O . ARG A 1 81 ? -15.959 -1.488 -7.936 1.00 93.44 81 ARG A O 1
ATOM 675 N N . SER A 1 82 ? -14.519 -2.819 -9.041 1.00 94.06 82 SER A N 1
ATOM 676 C CA . SER A 1 82 ? -15.397 -4.000 -9.085 1.00 94.06 82 SER A CA 1
ATOM 677 C C . SER A 1 82 ? -15.754 -4.548 -7.699 1.00 94.06 82 SER A C 1
ATOM 679 O O . SER A 1 82 ? -16.837 -5.101 -7.520 1.00 94.06 82 SER A O 1
ATOM 681 N N . VAL A 1 83 ? -14.881 -4.340 -6.707 1.00 89.25 83 VAL A N 1
ATOM 682 C CA . VAL A 1 83 ? -15.094 -4.752 -5.310 1.00 89.25 83 VAL A CA 1
ATOM 683 C C . VAL A 1 83 ? -15.460 -3.583 -4.385 1.00 89.25 83 VAL A C 1
ATOM 685 O O . VAL A 1 83 ? -15.491 -3.739 -3.166 1.00 89.25 83 VAL A O 1
ATOM 688 N N . GLY A 1 84 ? -15.764 -2.408 -4.947 1.00 92.00 84 GLY A N 1
ATOM 689 C CA . GLY A 1 84 ? -16.203 -1.235 -4.187 1.00 92.00 84 GLY A CA 1
ATOM 690 C C . GLY A 1 84 ? -15.112 -0.586 -3.330 1.00 92.00 84 GLY A C 1
ATOM 691 O O . GLY A 1 84 ? -15.428 0.034 -2.311 1.00 92.00 84 GLY A O 1
ATOM 692 N N . LEU A 1 85 ? -13.844 -0.730 -3.726 1.00 91.88 85 LEU A N 1
ATOM 693 C CA . LEU A 1 85 ? -12.696 -0.135 -3.054 1.00 91.88 85 LEU A CA 1
ATOM 694 C C . LEU A 1 85 ? -12.220 1.155 -3.747 1.00 91.88 85 LEU A C 1
ATOM 696 O O . LEU A 1 85 ? -12.157 1.247 -4.972 1.00 91.88 85 LEU A O 1
ATOM 700 N N . GLU A 1 86 ? -11.837 2.151 -2.951 1.00 93.62 86 GLU A N 1
ATOM 701 C CA . GLU A 1 86 ? -11.050 3.304 -3.376 1.00 93.62 86 GLU A CA 1
ATOM 702 C C . GLU A 1 86 ? -9.638 2.846 -3.743 1.00 93.62 86 GLU A C 1
ATOM 704 O O . GLU A 1 86 ? -8.942 2.240 -2.930 1.00 93.62 86 GLU A O 1
ATOM 709 N N . PHE A 1 87 ? -9.198 3.167 -4.956 1.00 92.19 87 PHE A N 1
ATOM 710 C CA . PHE A 1 87 ? -7.874 2.811 -5.442 1.00 92.19 87 PHE A CA 1
ATOM 711 C C . PHE A 1 87 ? -6.858 3.928 -5.187 1.00 92.19 87 PHE A C 1
ATOM 713 O O . PHE A 1 87 ? -7.075 5.085 -5.559 1.00 92.19 87 PHE A O 1
ATOM 720 N N . ARG A 1 88 ? -5.718 3.574 -4.590 1.00 90.75 88 ARG A N 1
ATOM 721 C CA . ARG A 1 88 ? -4.558 4.454 -4.428 1.00 90.75 88 ARG A CA 1
ATOM 722 C C . ARG A 1 88 ? -3.291 3.721 -4.834 1.00 90.75 88 ARG A C 1
ATOM 724 O O . ARG A 1 88 ? -2.980 2.672 -4.283 1.00 90.75 88 ARG A O 1
ATOM 731 N N . MET A 1 89 ? -2.532 4.316 -5.744 1.00 87.25 89 MET A N 1
ATOM 732 C CA . MET A 1 89 ? -1.219 3.827 -6.147 1.00 87.25 89 MET A CA 1
ATOM 733 C C . MET A 1 89 ? -0.165 4.874 -5.813 1.00 87.25 89 MET A C 1
ATOM 735 O O . MET A 1 89 ? -0.358 6.055 -6.103 1.00 87.25 89 MET A O 1
ATOM 739 N N . MET A 1 90 ? 0.937 4.448 -5.201 1.00 84.50 90 MET A N 1
ATOM 740 C CA . MET A 1 90 ? 2.089 5.303 -4.939 1.00 84.50 90 MET A CA 1
ATOM 741 C C . MET A 1 90 ? 3.378 4.626 -5.385 1.00 84.50 90 MET A C 1
ATOM 743 O O . MET A 1 90 ? 3.652 3.472 -5.057 1.00 84.50 90 MET A O 1
ATOM 747 N N . GLU A 1 91 ? 4.195 5.396 -6.090 1.00 81.00 91 GLU A N 1
ATOM 748 C CA . GLU A 1 91 ? 5.565 5.043 -6.431 1.00 81.00 91 GLU A CA 1
ATOM 749 C C . GLU A 1 91 ? 6.491 5.862 -5.540 1.00 81.00 91 GLU A C 1
ATOM 751 O O . GLU A 1 91 ? 6.543 7.085 -5.667 1.00 81.00 91 GLU A O 1
ATOM 756 N N . LEU A 1 92 ? 7.195 5.197 -4.626 1.00 76.81 92 LEU A N 1
ATOM 757 C CA . LEU A 1 92 ? 8.123 5.855 -3.706 1.00 76.81 92 LEU A CA 1
ATOM 758 C C . LEU A 1 92 ? 9.493 5.201 -3.809 1.00 76.81 92 LEU A C 1
ATOM 760 O O . LEU A 1 92 ? 9.609 3.980 -3.883 1.00 76.81 92 LEU A O 1
ATOM 764 N N . THR A 1 93 ? 10.536 6.012 -3.791 1.00 77.38 93 THR A N 1
ATOM 765 C CA . THR A 1 93 ? 11.917 5.577 -3.585 1.00 77.38 93 THR A CA 1
ATOM 766 C C . THR A 1 93 ? 12.128 5.149 -2.130 1.00 77.38 93 THR A C 1
ATOM 768 O O . THR A 1 93 ? 11.378 5.534 -1.233 1.00 77.38 93 THR A O 1
ATOM 771 N N . GLU A 1 94 ? 13.194 4.393 -1.858 1.00 73.44 94 GLU A N 1
ATOM 772 C CA . GLU A 1 94 ? 13.588 4.076 -0.475 1.00 73.44 94 GLU A CA 1
ATOM 773 C C . GLU A 1 94 ? 13.864 5.323 0.362 1.00 73.44 94 GLU A C 1
ATOM 775 O O . GLU A 1 94 ? 13.542 5.341 1.545 1.00 73.44 94 GLU A O 1
ATOM 780 N N . ALA A 1 95 ? 14.423 6.372 -0.244 1.00 76.94 95 ALA A N 1
ATOM 781 C CA . ALA A 1 95 ? 14.670 7.635 0.440 1.00 76.94 95 ALA A CA 1
ATOM 782 C C . ALA A 1 95 ? 13.359 8.334 0.830 1.00 76.94 95 ALA A C 1
ATOM 784 O O . ALA A 1 95 ? 13.256 8.870 1.929 1.00 76.94 95 ALA A O 1
ATOM 785 N N . GLU A 1 96 ? 12.343 8.295 -0.037 1.00 81.50 96 GLU A N 1
ATOM 786 C CA . GLU A 1 96 ? 11.024 8.860 0.266 1.00 81.50 96 GLU A CA 1
ATOM 787 C C . GLU A 1 96 ? 10.325 8.081 1.380 1.00 81.50 96 GLU A C 1
ATOM 789 O O . GLU A 1 96 ? 9.804 8.701 2.302 1.00 81.50 96 GLU A O 1
ATOM 794 N N . VAL A 1 97 ? 10.365 6.743 1.353 1.00 76.62 97 VAL A N 1
ATOM 795 C CA . VAL A 1 97 ? 9.812 5.916 2.441 1.00 76.62 97 VAL A CA 1
ATOM 796 C C . VAL A 1 97 ? 10.600 6.114 3.739 1.00 76.62 97 VAL A C 1
ATOM 798 O O . VAL A 1 97 ? 10.003 6.306 4.796 1.00 76.62 97 VAL A O 1
ATOM 801 N N . GLY A 1 98 ? 11.933 6.128 3.672 1.00 74.06 98 GLY A N 1
ATOM 802 C CA . GLY A 1 98 ? 12.813 6.354 4.821 1.00 74.06 98 GLY A CA 1
ATOM 803 C C . GLY A 1 98 ? 12.694 7.760 5.416 1.00 74.06 98 GLY A C 1
ATOM 804 O O . GLY A 1 98 ? 12.949 7.948 6.602 1.00 74.06 98 GLY A O 1
ATOM 805 N N . GLY A 1 99 ? 12.259 8.738 4.618 1.00 79.81 99 GLY A N 1
ATOM 806 C CA . GLY A 1 99 ? 11.934 10.090 5.067 1.00 79.81 99 GLY A CA 1
ATOM 807 C C . GLY A 1 99 ? 10.564 10.216 5.741 1.00 79.81 99 GLY A C 1
ATOM 808 O O . GLY A 1 99 ? 10.284 11.254 6.341 1.00 79.81 99 GLY A O 1
ATOM 809 N N . MET A 1 100 ? 9.705 9.191 5.667 1.00 86.31 100 MET A N 1
ATOM 810 C CA . MET A 1 100 ? 8.398 9.209 6.320 1.00 86.31 100 MET A CA 1
ATOM 811 C C . MET A 1 100 ? 8.504 8.822 7.793 1.00 86.31 100 MET A C 1
ATOM 813 O O . MET A 1 100 ? 8.976 7.744 8.154 1.00 86.31 100 MET A O 1
ATOM 817 N N . THR A 1 101 ? 7.934 9.665 8.647 1.00 88.25 101 THR A N 1
ATOM 818 C CA . THR A 1 101 ? 7.662 9.336 10.048 1.00 88.25 101 THR A CA 1
ATOM 819 C C . THR A 1 101 ? 6.691 8.157 10.160 1.00 88.25 101 THR A C 1
ATOM 821 O O . THR A 1 101 ? 5.873 7.920 9.267 1.00 88.25 101 THR A O 1
ATOM 824 N N . ALA A 1 102 ? 6.703 7.464 11.303 1.00 85.06 102 ALA A N 1
ATOM 825 C CA . ALA A 1 102 ? 5.736 6.403 11.592 1.00 85.06 102 ALA A CA 1
ATOM 826 C C . ALA A 1 102 ? 4.277 6.878 11.434 1.00 85.06 102 ALA A C 1
ATOM 828 O O . ALA A 1 102 ? 3.445 6.141 10.916 1.00 85.06 102 ALA A O 1
ATOM 829 N N . CYS A 1 103 ? 3.973 8.132 11.792 1.00 89.12 103 CYS A N 1
ATOM 830 C CA . CYS A 1 103 ? 2.638 8.708 11.620 1.00 89.12 103 CYS A CA 1
ATOM 831 C C . CYS A 1 103 ? 2.257 8.927 10.154 1.00 89.12 103 CYS A C 1
ATOM 833 O O . CYS A 1 103 ? 1.115 8.673 9.775 1.00 89.12 103 CYS A O 1
ATOM 835 N N . GLN A 1 104 ? 3.202 9.364 9.317 1.00 88.06 104 GLN A N 1
ATOM 836 C CA . GLN A 1 104 ? 2.970 9.496 7.877 1.00 88.06 104 GLN A CA 1
ATOM 837 C C . GLN A 1 104 ? 2.741 8.129 7.235 1.00 88.06 104 GLN A C 1
ATOM 839 O O . GLN A 1 104 ? 1.784 7.974 6.481 1.00 88.06 104 GLN A O 1
ATOM 844 N N . GLN A 1 105 ? 3.556 7.129 7.587 1.00 85.25 105 GLN A N 1
ATOM 845 C CA . GLN A 1 105 ? 3.358 5.760 7.112 1.00 85.25 105 GLN A CA 1
ATOM 846 C C . GLN A 1 105 ? 1.995 5.223 7.572 1.00 85.25 105 GLN A C 1
ATOM 848 O O . GLN A 1 105 ? 1.196 4.809 6.739 1.00 85.25 105 GLN A O 1
ATOM 853 N N . MET A 1 106 ? 1.654 5.334 8.860 1.00 86.50 106 MET A N 1
ATOM 854 C CA . MET A 1 106 ? 0.351 4.911 9.390 1.00 86.50 106 MET A CA 1
ATOM 855 C C . MET A 1 106 ? -0.831 5.583 8.675 1.00 86.50 106 MET A C 1
ATOM 857 O O . MET A 1 106 ? -1.833 4.932 8.382 1.00 86.50 106 MET A O 1
ATOM 861 N N . GLY A 1 107 ? -0.716 6.871 8.337 1.00 86.38 107 GLY A N 1
ATOM 862 C CA . GLY A 1 107 ? -1.731 7.590 7.566 1.00 86.38 107 GLY A CA 1
ATOM 863 C C . GLY A 1 107 ? -1.985 6.991 6.177 1.00 86.38 107 GLY A C 1
ATOM 864 O O . GLY A 1 107 ? -3.122 6.992 5.709 1.00 86.38 107 GLY A O 1
ATOM 865 N N . LEU A 1 108 ? -0.965 6.415 5.531 1.00 84.62 108 LEU A N 1
ATOM 866 C CA . LEU A 1 108 ? -1.128 5.709 4.255 1.00 84.62 108 LEU A CA 1
ATOM 867 C C . LEU A 1 108 ? -1.892 4.398 4.433 1.00 84.62 108 LEU A C 1
ATOM 869 O O . LEU A 1 108 ? -2.771 4.082 3.629 1.00 84.62 108 LEU A O 1
ATOM 873 N N . PHE A 1 109 ? -1.608 3.666 5.509 1.00 84.25 109 PHE A N 1
ATOM 874 C CA . PHE A 1 109 ? -2.173 2.337 5.735 1.00 84.25 109 PHE A CA 1
ATOM 875 C C . PHE A 1 109 ? -3.492 2.327 6.521 1.00 84.25 109 PHE A C 1
ATOM 877 O O . PHE A 1 109 ? -4.097 1.265 6.647 1.00 84.25 109 PHE A O 1
ATOM 884 N N . THR A 1 110 ? -3.962 3.490 6.996 1.00 84.06 110 THR A N 1
ATOM 885 C CA . THR A 1 110 ? -5.066 3.586 7.966 1.00 84.06 110 THR A CA 1
ATOM 886 C C . THR A 1 110 ? -6.314 2.797 7.590 1.00 84.06 110 THR A C 1
ATOM 888 O O . THR A 1 110 ? -6.598 1.827 8.242 1.00 84.06 110 THR A O 1
ATOM 891 N N . ASP A 1 111 ? -7.071 3.086 6.561 1.00 87.12 111 ASP A N 1
ATOM 892 C CA . ASP A 1 111 ? -8.379 2.479 6.280 1.00 87.12 111 ASP A CA 1
ATOM 893 C C . ASP A 1 111 ? -8.308 1.317 5.270 1.00 87.12 111 ASP A C 1
ATOM 895 O O . ASP A 1 111 ? -9.214 1.097 4.465 1.00 87.12 111 ASP A O 1
ATOM 899 N N . LEU A 1 112 ? -7.206 0.568 5.260 1.00 89.06 112 LEU A N 1
ATOM 900 C CA . LEU A 1 112 ? -6.971 -0.428 4.219 1.00 89.06 112 LEU A CA 1
ATOM 901 C C . LEU A 1 112 ? -7.797 -1.701 4.360 1.00 89.06 112 LEU A C 1
ATOM 903 O O . LEU A 1 112 ? -7.801 -2.353 5.398 1.00 89.06 112 LEU A O 1
ATOM 907 N N . ALA A 1 113 ? -8.424 -2.091 3.251 1.00 88.38 113 ALA A N 1
ATOM 908 C CA . ALA A 1 113 ? -8.990 -3.420 3.053 1.00 88.38 113 ALA A CA 1
ATOM 909 C C . ALA A 1 113 ? -8.025 -4.332 2.280 1.00 88.38 113 ALA A C 1
ATOM 911 O O . ALA A 1 113 ? -7.965 -5.532 2.543 1.00 88.38 113 ALA A O 1
ATOM 912 N N . LEU A 1 114 ? -7.260 -3.761 1.345 1.00 86.75 114 LEU A N 1
ATOM 913 C CA . LEU A 1 114 ? -6.315 -4.493 0.510 1.00 86.75 114 LEU A CA 1
ATOM 914 C C . LEU A 1 114 ? -5.026 -3.693 0.329 1.00 86.75 114 LEU A C 1
ATOM 916 O O . LEU A 1 114 ? -5.048 -2.546 -0.113 1.00 86.75 114 LEU A O 1
ATOM 920 N N . TYR A 1 115 ? -3.899 -4.320 0.629 1.00 86.25 115 TYR A N 1
ATOM 921 C CA . TYR A 1 115 ? -2.576 -3.823 0.300 1.00 86.25 115 TYR A CA 1
ATOM 922 C C . TYR A 1 115 ? -1.958 -4.704 -0.782 1.00 86.25 115 TYR A C 1
ATOM 924 O O . TYR A 1 115 ? -1.918 -5.923 -0.637 1.00 86.25 115 TYR A O 1
ATOM 932 N N . VAL A 1 116 ? -1.480 -4.095 -1.862 1.00 83.12 116 VAL A N 1
ATOM 933 C CA . VAL A 1 116 ? -0.748 -4.785 -2.922 1.00 83.12 116 VAL A CA 1
ATOM 934 C C . VAL A 1 116 ? 0.692 -4.288 -2.933 1.00 83.12 116 VAL A C 1
ATOM 936 O O . VAL A 1 116 ? 0.948 -3.114 -3.209 1.00 83.12 116 VAL A O 1
ATOM 939 N N . GLY A 1 117 ? 1.626 -5.177 -2.612 1.00 78.75 117 GLY A N 1
ATOM 940 C CA . GLY A 1 117 ? 3.063 -4.919 -2.696 1.00 78.75 117 GLY A CA 1
ATOM 941 C C . GLY A 1 117 ? 3.678 -5.635 -3.890 1.00 78.75 117 GLY A C 1
ATOM 942 O O . GLY A 1 117 ? 3.129 -6.616 -4.384 1.00 78.75 117 GLY A O 1
ATOM 943 N N . VAL A 1 118 ? 4.830 -5.160 -4.355 1.00 73.56 118 VAL A N 1
ATOM 944 C CA . VAL A 1 118 ? 5.672 -5.910 -5.299 1.00 73.56 118 VAL A CA 1
ATOM 945 C C . VAL A 1 118 ? 6.817 -6.558 -4.558 1.00 73.56 118 VAL A C 1
ATOM 947 O O . VAL A 1 118 ? 7.424 -5.929 -3.700 1.00 73.56 118 VAL A O 1
ATOM 950 N N . HIS A 1 119 ? 7.135 -7.796 -4.909 1.00 71.88 119 HIS A N 1
ATOM 951 C CA . HIS A 1 119 ? 8.235 -8.551 -4.334 1.00 71.88 119 HIS A CA 1
ATOM 952 C C . HIS A 1 119 ? 9.512 -7.702 -4.203 1.00 71.88 119 HIS A C 1
ATOM 954 O O . HIS A 1 119 ? 9.897 -6.970 -5.119 1.00 71.88 119 HIS A O 1
ATOM 960 N N . GLY A 1 120 ? 10.164 -7.766 -3.042 1.00 61.31 120 GLY A N 1
ATOM 961 C CA . GLY A 1 120 ? 11.278 -6.873 -2.691 1.00 61.31 120 GLY A CA 1
ATOM 962 C C . GLY A 1 120 ? 10.863 -5.541 -2.045 1.00 61.31 120 GLY A C 1
ATOM 963 O O . GLY A 1 120 ? 11.724 -4.826 -1.543 1.00 61.31 120 GLY A O 1
ATOM 964 N N . ALA A 1 121 ? 9.560 -5.251 -1.941 1.00 59.53 121 ALA A N 1
ATOM 965 C CA . ALA A 1 121 ? 8.966 -4.245 -1.043 1.00 59.53 121 ALA A CA 1
ATOM 966 C C . ALA A 1 121 ? 9.107 -4.608 0.455 1.00 59.53 121 ALA A C 1
ATOM 968 O O . ALA A 1 121 ? 8.620 -3.902 1.335 1.00 59.53 121 ALA A O 1
ATOM 969 N N . ALA A 1 122 ? 9.754 -5.737 0.753 1.00 54.09 122 ALA A N 1
ATOM 970 C CA . ALA A 1 122 ? 10.098 -6.219 2.086 1.00 54.09 122 ALA A CA 1
ATOM 971 C C . ALA A 1 122 ? 8.922 -6.468 3.047 1.00 54.09 122 ALA A C 1
ATOM 973 O O . ALA A 1 122 ? 9.178 -6.733 4.216 1.00 54.09 122 ALA A O 1
ATOM 974 N N . GLY A 1 123 ? 7.658 -6.407 2.605 1.00 57.22 123 GLY A N 1
ATOM 975 C CA . GLY A 1 123 ? 6.470 -6.799 3.379 1.00 57.22 123 GLY A CA 1
ATOM 976 C C . GLY A 1 123 ? 6.261 -6.070 4.715 1.00 57.22 123 GLY A C 1
ATOM 977 O O . GLY A 1 123 ? 5.215 -6.235 5.329 1.00 57.22 123 GLY A O 1
ATOM 978 N N . VAL A 1 124 ? 7.203 -5.240 5.170 1.00 62.66 124 VAL A N 1
ATOM 979 C CA . VAL A 1 124 ? 7.301 -4.615 6.502 1.00 62.66 124 VAL A CA 1
ATOM 980 C C . VAL A 1 124 ? 6.111 -3.729 6.830 1.00 62.66 124 VAL A C 1
ATOM 982 O O . VAL A 1 124 ? 5.812 -3.488 7.997 1.00 62.66 124 VAL A O 1
ATOM 985 N N . HIS A 1 125 ? 5.379 -3.297 5.807 1.00 72.62 125 HIS A N 1
ATOM 986 C CA . HIS A 1 125 ? 4.200 -2.471 5.979 1.00 72.62 125 HIS A CA 1
ATOM 987 C C . HIS A 1 125 ? 2.962 -3.225 6.486 1.00 72.62 125 HIS A C 1
ATOM 989 O O . HIS A 1 125 ? 1.973 -2.588 6.847 1.00 72.62 125 HIS A O 1
ATOM 995 N N . HIS A 1 126 ? 3.013 -4.559 6.588 1.00 72.19 126 HIS A N 1
ATOM 996 C CA . HIS A 1 126 ? 1.925 -5.358 7.158 1.00 72.19 126 HIS A CA 1
ATOM 997 C C . HIS A 1 126 ? 1.581 -4.958 8.604 1.00 72.19 126 HIS A C 1
ATOM 999 O O . HIS A 1 126 ? 0.417 -5.026 8.992 1.00 72.19 126 HIS A O 1
ATOM 1005 N N . ALA A 1 127 ? 2.566 -4.501 9.390 1.00 75.62 127 ALA A N 1
ATOM 1006 C CA . ALA A 1 127 ? 2.367 -4.060 10.773 1.00 75.62 127 ALA A CA 1
ATOM 1007 C C . ALA A 1 127 ? 1.473 -2.811 10.887 1.00 75.62 127 ALA A C 1
ATOM 1009 O O . ALA A 1 127 ? 0.938 -2.525 11.955 1.00 75.62 127 ALA A O 1
ATOM 1010 N N . TRP A 1 128 ? 1.289 -2.079 9.787 1.00 80.81 128 TRP A N 1
ATOM 1011 C CA . TRP A 1 128 ? 0.427 -0.901 9.722 1.00 80.81 128 TRP A CA 1
ATOM 1012 C C . TRP A 1 128 ? -1.017 -1.238 9.320 1.00 80.81 128 TRP A C 1
ATOM 1014 O O . TRP A 1 128 ? -1.904 -0.391 9.441 1.00 80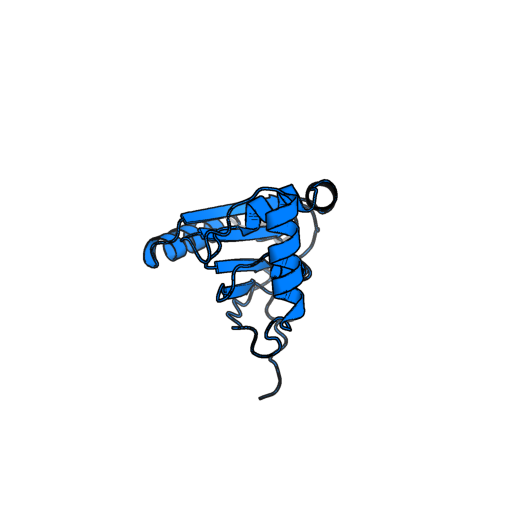.81 128 TRP A O 1
ATOM 1024 N N . LEU A 1 129 ? -1.271 -2.460 8.838 1.00 83.44 129 LEU A N 1
ATOM 1025 C CA . LEU A 1 129 ? -2.561 -2.835 8.267 1.00 83.44 129 LEU A CA 1
ATOM 1026 C C . LEU A 1 129 ? -3.643 -3.039 9.340 1.00 83.44 129 LEU A C 1
ATOM 1028 O O . LEU A 1 129 ? -3.373 -3.614 10.400 1.00 83.44 129 LEU A O 1
ATOM 1032 N N . PRO A 1 130 ? -4.896 -2.635 9.065 1.00 85.38 130 PRO A N 1
ATOM 1033 C CA . PRO A 1 130 ? -6.033 -2.974 9.910 1.00 85.38 130 PRO A CA 1
ATOM 1034 C C . PRO A 1 130 ? -6.202 -4.478 10.103 1.00 85.38 130 PRO A C 1
ATOM 1036 O O . PRO A 1 130 ? -5.867 -5.296 9.241 1.00 85.38 130 PRO A O 1
ATOM 1039 N N . ARG A 1 131 ? -6.821 -4.854 11.223 1.00 81.75 131 ARG A N 1
ATOM 1040 C CA . ARG A 1 131 ? -7.230 -6.240 11.456 1.00 81.75 131 ARG A CA 1
ATOM 1041 C C . ARG A 1 131 ? -8.156 -6.714 10.330 1.00 81.75 131 ARG A C 1
ATOM 1043 O O . ARG A 1 131 ? -9.191 -6.106 10.076 1.00 81.75 131 ARG A O 1
ATOM 1050 N N . GLY A 1 132 ? -7.785 -7.830 9.705 1.00 79.19 132 GLY A N 1
ATOM 1051 C CA . GLY A 1 132 ? -8.536 -8.453 8.613 1.00 79.19 132 GLY A CA 1
ATOM 1052 C C . GLY A 1 132 ? -8.168 -7.969 7.210 1.00 79.19 132 GLY A C 1
ATOM 1053 O O . GLY A 1 132 ? -8.618 -8.594 6.252 1.00 79.19 132 GLY A O 1
ATOM 1054 N N . ALA A 1 133 ? -7.356 -6.913 7.072 1.00 84.12 133 ALA A N 1
ATOM 1055 C CA . ALA A 1 133 ? -6.918 -6.441 5.763 1.00 84.12 133 ALA A CA 1
ATOM 1056 C C . ALA A 1 133 ? -6.115 -7.528 5.036 1.00 84.12 133 ALA A C 1
ATOM 1058 O O . ALA A 1 133 ? -5.332 -8.260 5.648 1.00 84.12 133 ALA A O 1
ATOM 1059 N N . ALA A 1 134 ? -6.302 -7.624 3.723 1.00 79.81 134 ALA A N 1
ATOM 1060 C CA . ALA A 1 134 ? -5.546 -8.539 2.884 1.00 79.81 134 ALA A CA 1
ATOM 1061 C C . ALA A 1 134 ? -4.234 -7.888 2.429 1.00 79.81 134 ALA A C 1
ATOM 1063 O O . ALA A 1 134 ? -4.211 -6.709 2.077 1.00 79.81 134 ALA A O 1
ATOM 1064 N N . TYR A 1 135 ? -3.159 -8.670 2.384 1.00 79.94 135 TYR A N 1
ATOM 1065 C CA . TYR A 1 135 ? -1.937 -8.326 1.662 1.00 79.94 135 TYR A CA 1
ATOM 1066 C C . TYR A 1 135 ? -1.794 -9.280 0.478 1.00 79.94 135 TYR A C 1
ATOM 1068 O O . TYR A 1 135 ? -1.982 -10.484 0.635 1.00 79.94 135 TYR A O 1
ATOM 1076 N N . VAL A 1 136 ? -1.508 -8.727 -0.696 1.00 77.19 136 VAL A N 1
ATOM 1077 C CA . VAL A 1 136 ? -1.231 -9.457 -1.933 1.00 77.19 136 VAL A CA 1
ATOM 1078 C C . VAL A 1 136 ? 0.137 -9.020 -2.428 1.00 77.19 136 VAL A C 1
ATOM 1080 O O . VAL A 1 136 ? 0.399 -7.825 -2.559 1.00 77.19 136 VAL A O 1
ATOM 1083 N N . GLU A 1 137 ? 1.002 -9.980 -2.727 1.00 75.12 137 GLU A N 1
ATOM 1084 C CA . GLU A 1 137 ? 2.308 -9.707 -3.315 1.00 75.12 137 GLU A CA 1
ATOM 1085 C C . GLU A 1 137 ? 2.298 -10.022 -4.815 1.00 75.12 137 GLU A C 1
ATOM 1087 O O . GLU A 1 137 ? 1.879 -11.091 -5.248 1.00 75.12 137 GLU A O 1
ATOM 1092 N N . ILE A 1 138 ? 2.778 -9.087 -5.630 1.00 74.31 138 ILE A N 1
ATOM 1093 C CA . ILE A 1 138 ? 3.055 -9.313 -7.048 1.00 74.31 138 ILE A CA 1
ATOM 1094 C C . ILE A 1 138 ? 4.544 -9.632 -7.182 1.00 74.31 138 ILE A C 1
ATOM 1096 O O . ILE A 1 138 ? 5.385 -8.790 -6.870 1.00 74.31 138 ILE A O 1
ATOM 1100 N N . ALA A 1 139 ? 4.884 -10.820 -7.678 1.00 69.69 139 ALA A N 1
ATOM 1101 C CA . ALA A 1 139 ? 6.265 -11.282 -7.791 1.00 69.69 139 ALA A CA 1
ATOM 1102 C C . ALA A 1 139 ? 6.594 -11.716 -9.231 1.00 69.69 139 ALA A C 1
ATOM 1104 O O . ALA A 1 139 ? 5.716 -12.162 -9.967 1.00 69.69 139 ALA A O 1
ATOM 1105 N N . PRO A 1 140 ? 7.852 -11.610 -9.693 1.00 60.66 140 PRO A N 1
ATOM 1106 C CA . PRO A 1 140 ? 8.255 -12.315 -10.906 1.00 60.66 140 PRO A CA 1
ATOM 1107 C C . PRO A 1 140 ? 8.079 -13.829 -10.698 1.00 60.66 140 PRO A C 1
ATOM 1109 O O . PRO A 1 140 ? 8.341 -14.309 -9.597 1.00 60.66 140 PRO A O 1
ATOM 1112 N N . ASP A 1 141 ? 7.692 -14.583 -11.735 1.00 56.66 141 ASP A N 1
ATOM 1113 C CA . ASP A 1 141 ? 7.355 -16.022 -11.621 1.00 56.66 141 ASP A CA 1
ATOM 1114 C C . ASP A 1 141 ? 8.430 -16.857 -10.890 1.00 56.66 141 ASP A C 1
ATOM 1116 O O . ASP A 1 141 ? 8.111 -17.796 -10.169 1.00 56.66 141 ASP A O 1
ATOM 1120 N N . GLY A 1 142 ? 9.711 -16.494 -11.023 1.00 53.44 142 GLY A N 1
ATOM 1121 C CA . GLY A 1 142 ? 10.830 -17.184 -10.368 1.00 53.44 142 GLY A CA 1
ATOM 1122 C C . GLY A 1 142 ? 11.030 -16.894 -8.872 1.00 53.44 142 GLY A C 1
ATOM 1123 O O . GLY A 1 142 ? 11.943 -17.465 -8.287 1.00 53.44 142 GLY A O 1
ATOM 1124 N N . TYR A 1 143 ? 10.231 -16.006 -8.270 1.00 51.03 143 TYR A N 1
ATOM 1125 C CA . TYR A 1 143 ? 10.323 -15.597 -6.856 1.00 51.03 143 TYR A CA 1
ATOM 1126 C C . TYR A 1 143 ? 9.049 -15.896 -6.058 1.00 51.03 143 TYR A C 1
ATOM 1128 O O . TYR A 1 143 ? 8.927 -15.513 -4.897 1.00 51.03 143 TYR A O 1
ATOM 1136 N N . VAL A 1 144 ? 8.090 -16.578 -6.682 1.00 49.94 144 VAL A N 1
ATOM 1137 C CA . VAL A 1 144 ? 6.910 -17.105 -6.005 1.00 49.94 144 VAL A CA 1
ATOM 1138 C C . VAL A 1 144 ? 7.345 -18.317 -5.180 1.00 49.94 144 VAL A C 1
ATOM 1140 O O . VAL A 1 144 ? 7.370 -19.443 -5.672 1.00 49.94 144 VAL A O 1
ATOM 1143 N N . GLU A 1 145 ? 7.714 -18.093 -3.919 1.00 42.59 145 GLU A N 1
ATOM 1144 C CA . GLU A 1 145 ? 7.855 -19.188 -2.960 1.00 42.59 145 GLU A CA 1
ATOM 1145 C C . GLU A 1 145 ? 6.457 -19.750 -2.669 1.00 42.59 145 GLU A C 1
ATOM 1147 O O . GLU A 1 145 ? 5.636 -19.150 -1.970 1.00 42.59 145 GLU A O 1
ATOM 1152 N N . ILE A 1 146 ? 6.155 -20.903 -3.266 1.00 42.09 146 ILE A N 1
ATOM 1153 C CA . ILE A 1 146 ? 4.992 -21.708 -2.900 1.00 42.09 146 ILE A CA 1
ATOM 1154 C C . ILE A 1 146 ? 5.309 -22.273 -1.515 1.00 42.09 146 ILE A C 1
ATOM 1156 O O . ILE A 1 146 ? 6.237 -23.070 -1.373 1.00 42.09 146 ILE A O 1
ATOM 1160 N N . ALA A 1 147 ? 4.586 -21.819 -0.488 1.00 36.84 147 ALA A N 1
ATOM 1161 C CA . ALA A 1 147 ? 4.666 -22.443 0.826 1.00 36.84 147 ALA A CA 1
ATOM 1162 C C . ALA A 1 147 ? 4.388 -23.950 0.659 1.00 36.84 147 ALA A C 1
ATOM 1164 O O . ALA A 1 147 ? 3.430 -24.283 -0.041 1.00 36.84 147 ALA A O 1
ATOM 1165 N N . PRO A 1 148 ? 5.216 -24.848 1.223 1.00 32.69 148 PRO A N 1
ATOM 1166 C CA . PRO A 1 148 ? 4.946 -26.276 1.141 1.00 32.69 148 PRO A CA 1
ATOM 1167 C C . PRO A 1 148 ? 3.581 -26.576 1.773 1.00 32.69 148 PRO A C 1
ATOM 1169 O O . PRO A 1 148 ? 3.260 -26.007 2.820 1.00 32.69 148 PRO A O 1
ATOM 1172 N N . ASP A 1 149 ? 2.808 -27.421 1.084 1.00 35.66 149 ASP A N 1
ATOM 1173 C CA . ASP A 1 149 ? 1.454 -27.862 1.457 1.00 35.66 149 ASP A CA 1
ATOM 1174 C C . ASP A 1 149 ? 1.354 -28.398 2.899 1.00 35.66 149 ASP A C 1
ATOM 1176 O O . ASP A 1 149 ? 2.289 -29.105 3.351 1.00 35.66 149 ASP A O 1
#